Protein AF-A0A7C3UUD1-F1 (afdb_monomer)

Foldseek 3Di:
DQDDFDWAFDCADPPPRHNAKDWDDWDDDPPPRRDDIWTWIAHPPPRDTDTGRDGDPVRVCVVVPPVRPVPDDPPVPDDPVPVCVVVVVD

Nearest PDB structures (foldseek):
  7nvs-assembly1_I  TM=5.279E-01  e=8.640E-01  Sus scrofa
  2lt4-assembly1_A  TM=5.748E-01  e=1.812E+00  Myxococcus xanthus DK 1622
  6gmh-assembly1_I  TM=4.595E-01  e=8.640E-01  Sus scrofa
  5oik-assembly1_I  TM=4.622E-01  e=1.601E+00  Bos taurus

Radius of gyration: 21.06 Å; Cα contacts (8 Å, |Δi|>4): 117; chains: 1; bounding box: 28×24×72 Å

Mean predicted aligned error: 10.27 Å

Structure (mmCIF, N/CA/C/O backbone):
data_AF-A0A7C3UUD1-F1
#
_entry.id   AF-A0A7C3UUD1-F1
#
loop_
_atom_site.group_PDB
_atom_site.id
_atom_site.type_symbol
_atom_site.label_atom_id
_atom_site.label_alt_id
_atom_site.label_comp_id
_atom_site.label_asym_id
_atom_site.label_entity_id
_atom_site.label_seq_id
_atom_site.pdbx_PDB_ins_code
_atom_site.Cartn_x
_atom_site.Cartn_y
_atom_site.Cartn_z
_atom_site.occupancy
_atom_site.B_iso_or_equiv
_atom_site.auth_seq_id
_atom_site.auth_comp_id
_atom_site.auth_asym_id
_atom_site.auth_atom_id
_atom_site.pdbx_PDB_model_num
ATOM 1 N N . MET A 1 1 ? 16.530 -15.464 -13.851 1.00 45.94 1 MET A N 1
ATOM 2 C CA . MET A 1 1 ? 17.106 -14.419 -12.978 1.00 45.94 1 MET A CA 1
ATOM 3 C C . MET A 1 1 ? 16.297 -14.408 -11.698 1.00 45.94 1 MET A C 1
ATOM 5 O O . MET A 1 1 ? 15.086 -14.263 -11.787 1.00 45.94 1 MET A O 1
ATOM 9 N N . ASN A 1 2 ? 16.926 -14.613 -10.540 1.00 54.88 2 ASN A N 1
ATOM 10 C CA . ASN A 1 2 ? 16.245 -14.475 -9.252 1.00 54.88 2 ASN A CA 1
ATOM 11 C C . ASN A 1 2 ? 16.160 -12.985 -8.926 1.00 54.88 2 ASN A C 1
ATOM 13 O O . ASN A 1 2 ? 17.103 -12.416 -8.384 1.00 54.88 2 ASN A O 1
ATOM 17 N N . ILE A 1 3 ? 15.061 -12.349 -9.321 1.00 65.94 3 ILE A N 1
ATOM 18 C CA . ILE A 1 3 ? 14.794 -10.963 -8.945 1.00 65.94 3 ILE A CA 1
ATOM 19 C C . ILE A 1 3 ? 14.320 -10.979 -7.490 1.00 65.94 3 ILE A C 1
ATOM 21 O O . ILE A 1 3 ? 13.434 -11.748 -7.121 1.00 65.94 3 ILE A O 1
ATOM 25 N N . GLN A 1 4 ? 14.970 -10.195 -6.639 1.00 75.38 4 GLN A N 1
ATOM 26 C CA . GLN A 1 4 ? 14.542 -9.951 -5.265 1.00 75.38 4 GLN A CA 1
ATOM 27 C C . GLN A 1 4 ? 14.134 -8.486 -5.177 1.00 75.38 4 GLN A C 1
ATOM 29 O O . GLN A 1 4 ? 14.912 -7.604 -5.541 1.00 75.38 4 GLN A O 1
ATOM 34 N N . ILE A 1 5 ? 12.905 -8.241 -4.734 1.00 86.88 5 ILE A N 1
ATOM 35 C CA . ILE A 1 5 ? 12.348 -6.899 -4.601 1.00 86.88 5 ILE A CA 1
ATOM 36 C C . ILE A 1 5 ? 12.660 -6.372 -3.209 1.00 86.88 5 ILE A C 1
ATOM 38 O O . ILE A 1 5 ? 12.310 -6.994 -2.209 1.00 86.88 5 ILE A O 1
ATOM 42 N N . GLU A 1 6 ? 13.301 -5.209 -3.147 1.00 92.12 6 GLU A N 1
ATOM 43 C CA . GLU A 1 6 ? 13.471 -4.489 -1.889 1.00 92.12 6 GLU A CA 1
ATOM 44 C C . GLU A 1 6 ? 12.112 -3.937 -1.435 1.00 92.12 6 GLU A C 1
ATOM 46 O O . GLU A 1 6 ? 11.416 -3.256 -2.195 1.00 92.12 6 GLU A O 1
ATOM 51 N N . THR A 1 7 ? 11.736 -4.218 -0.188 1.00 93.19 7 THR A N 1
ATOM 52 C CA . THR A 1 7 ? 10.468 -3.770 0.396 1.00 93.19 7 THR A CA 1
ATOM 53 C C . THR A 1 7 ? 10.668 -3.028 1.712 1.00 93.19 7 THR A C 1
ATOM 55 O O . THR A 1 7 ? 11.605 -3.313 2.452 1.00 93.19 7 THR A O 1
ATOM 58 N N . GLU A 1 8 ? 9.742 -2.132 2.042 1.00 95.25 8 GLU A N 1
ATOM 59 C CA . GLU A 1 8 ? 9.682 -1.410 3.313 1.00 95.25 8 GLU A CA 1
ATOM 60 C C . GLU A 1 8 ? 8.363 -1.672 4.056 1.00 95.25 8 GLU A C 1
ATOM 62 O O . GLU A 1 8 ? 7.288 -1.752 3.458 1.00 95.25 8 GLU A O 1
ATOM 67 N N . GLU A 1 9 ? 8.451 -1.785 5.380 1.00 96.56 9 GLU A N 1
ATOM 68 C CA . GLU A 1 9 ? 7.303 -1.848 6.287 1.00 96.56 9 GLU A CA 1
ATOM 69 C C . GLU A 1 9 ? 6.849 -0.439 6.675 1.00 96.56 9 GLU A C 1
ATOM 71 O O . GLU A 1 9 ? 7.6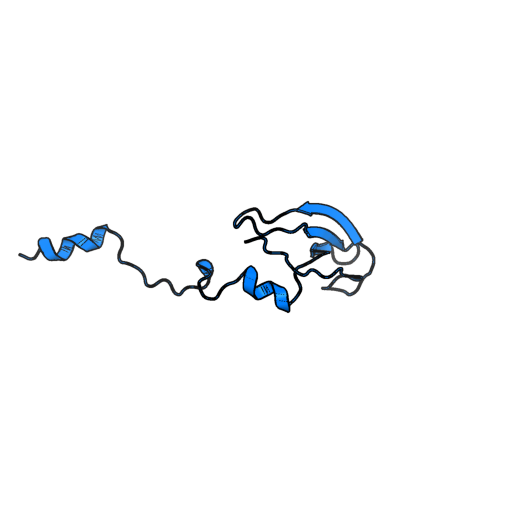57 0.430 7.010 1.00 96.56 9 GLU A O 1
ATOM 76 N N . LEU A 1 10 ? 5.537 -0.221 6.703 1.00 97.00 10 LEU A N 1
ATOM 77 C CA . LEU A 1 10 ? 4.935 1.030 7.140 1.00 97.00 10 LEU A CA 1
ATOM 78 C C . LEU A 1 10 ? 4.480 0.928 8.601 1.00 97.00 10 LEU A C 1
ATOM 80 O O . LEU A 1 10 ? 3.578 0.158 8.964 1.00 97.00 10 LEU A O 1
ATOM 84 N N . SER A 1 11 ? 5.087 1.766 9.443 1.00 96.88 11 SER A N 1
ATOM 85 C CA . SER A 1 11 ? 4.754 1.892 10.869 1.00 96.88 11 SER A CA 1
ATOM 86 C C . SER A 1 11 ? 3.458 2.671 11.128 1.00 96.88 11 SER A C 1
ATOM 88 O O . SER A 1 11 ? 2.900 2.576 12.219 1.00 96.88 11 SER A O 1
ATOM 90 N N . ALA A 1 12 ? 2.966 3.409 10.130 1.00 98.31 12 ALA A N 1
ATOM 91 C CA . ALA A 1 12 ? 1.744 4.203 10.180 1.00 98.31 12 ALA A CA 1
ATOM 92 C C . ALA A 1 12 ? 1.026 4.201 8.821 1.00 98.31 12 ALA A C 1
ATOM 94 O O . ALA A 1 12 ? 1.622 3.913 7.782 1.00 98.31 12 ALA A O 1
ATOM 95 N N . CYS A 1 13 ? -0.263 4.531 8.831 1.00 98.25 13 CYS A N 1
ATOM 96 C CA . CYS A 1 13 ? -1.077 4.711 7.643 1.00 98.25 13 CYS A CA 1
ATOM 97 C C . CYS A 1 13 ? -0.4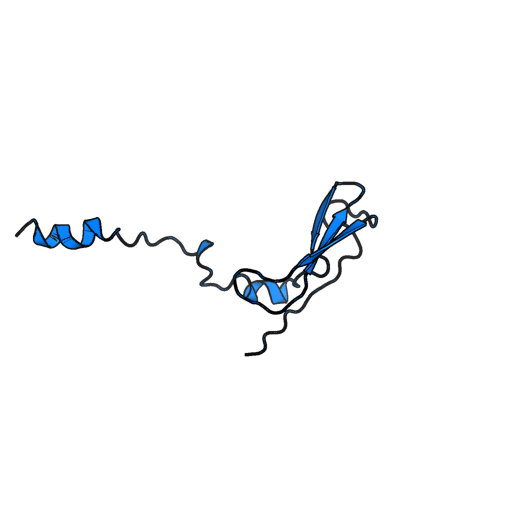81 5.830 6.772 1.00 98.25 13 CYS A C 1
ATOM 99 O O . CYS A 1 13 ? -0.316 6.949 7.265 1.00 98.25 13 CYS A O 1
ATOM 101 N N . PRO A 1 14 ? -0.214 5.581 5.479 1.00 97.69 14 PRO A N 1
ATOM 102 C CA . PRO A 1 14 ? 0.371 6.586 4.592 1.00 97.69 14 PRO A CA 1
ATOM 103 C C . PRO A 1 14 ? -0.603 7.716 4.224 1.00 97.69 14 PRO A C 1
ATOM 105 O O . PRO A 1 14 ? -0.184 8.693 3.615 1.00 97.69 14 PRO A O 1
ATOM 108 N N . VAL A 1 15 ? -1.890 7.579 4.567 1.00 98.25 15 VAL A N 1
ATOM 109 C CA . VAL A 1 15 ? -2.935 8.571 4.273 1.00 98.25 15 VAL A CA 1
ATOM 110 C C . VAL A 1 15 ? -3.158 9.511 5.459 1.00 98.25 15 VAL A C 1
ATOM 112 O O . VAL A 1 15 ? -3.095 10.723 5.288 1.00 98.25 15 VAL A O 1
ATOM 115 N N . CYS A 1 16 ? -3.401 8.976 6.663 1.00 98.50 16 CYS A N 1
ATOM 116 C CA . CYS A 1 16 ? -3.749 9.786 7.842 1.00 98.50 16 CYS A CA 1
ATOM 117 C C . CYS A 1 16 ? -2.714 9.767 8.981 1.00 98.50 16 CYS A C 1
ATOM 119 O O . CYS A 1 16 ? -2.878 10.490 9.959 1.00 98.50 16 CYS A O 1
ATOM 121 N N . GLY A 1 17 ? -1.672 8.931 8.907 1.00 98.50 17 GLY A N 1
ATOM 122 C CA . GLY A 1 17 ? -0.645 8.818 9.951 1.00 98.50 17 GLY A CA 1
ATOM 123 C C . GLY A 1 17 ? -1.021 7.967 11.174 1.00 98.50 17 GLY A C 1
ATOM 124 O O . GLY A 1 17 ? -0.187 7.797 12.065 1.00 98.50 17 GLY A O 1
ATOM 125 N N . SER A 1 18 ? -2.228 7.393 11.231 1.00 98.44 18 SER A N 1
ATOM 126 C CA . SER A 1 18 ? -2.623 6.483 12.316 1.00 98.44 18 SER A CA 1
ATOM 127 C C . SER A 1 18 ? -1.772 5.213 12.351 1.00 98.44 18 SER A C 1
ATOM 129 O O . SER A 1 18 ? -1.395 4.677 11.312 1.00 98.44 18 SER A O 1
ATOM 131 N N . ARG A 1 19 ? -1.497 4.692 13.549 1.00 98.25 19 ARG A N 1
ATOM 132 C CA 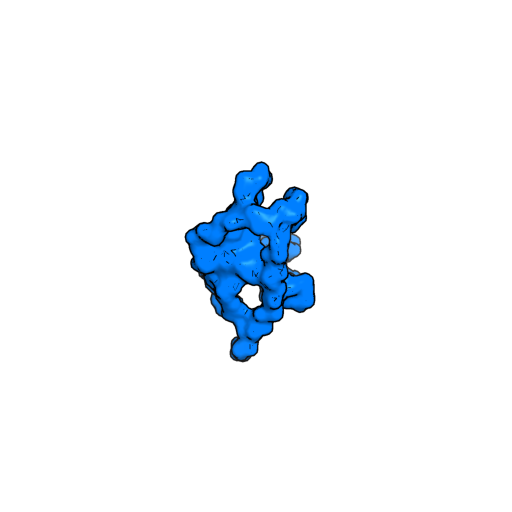. ARG A 1 19 ? -0.807 3.403 13.742 1.00 98.25 19 ARG A CA 1
ATOM 133 C C . ARG A 1 19 ? -1.776 2.232 13.905 1.00 98.25 19 ARG A C 1
ATOM 135 O O . ARG A 1 19 ? -1.353 1.078 13.865 1.00 98.25 19 ARG A O 1
ATOM 142 N N . GLU A 1 20 ? -3.067 2.523 14.048 1.00 98.38 20 GLU A N 1
ATOM 143 C CA . GLU A 1 20 ? -4.106 1.519 14.213 1.00 98.38 20 GLU A CA 1
ATOM 144 C C . GLU A 1 20 ? -4.462 0.894 12.865 1.00 98.38 20 GLU A C 1
ATOM 146 O O . GLU A 1 20 ? -5.044 1.526 11.976 1.00 98.38 20 GLU A O 1
ATOM 151 N N . LYS A 1 21 ? -4.106 -0.384 12.713 1.00 97.75 21 LYS A N 1
ATOM 152 C CA . LYS A 1 21 ? -4.343 -1.154 11.492 1.00 97.75 21 LYS A CA 1
ATOM 153 C C . LYS A 1 21 ? -4.901 -2.541 11.782 1.00 97.75 21 LYS A C 1
ATOM 155 O O . LYS A 1 21 ? -4.680 -3.122 12.845 1.00 97.75 21 LYS A O 1
ATOM 160 N N . LYS A 1 22 ? -5.644 -3.068 10.815 1.00 98.38 22 LYS A N 1
ATOM 161 C CA . LYS A 1 22 ? -6.110 -4.450 10.740 1.00 98.38 22 LYS A CA 1
ATOM 162 C C . LYS A 1 22 ? -5.416 -5.116 9.557 1.00 98.38 22 LYS A C 1
ATOM 164 O O . LYS A 1 22 ? -5.555 -4.654 8.428 1.00 98.38 22 LYS A O 1
ATOM 169 N N . PHE A 1 23 ? -4.701 -6.206 9.808 1.00 98.12 23 PHE A N 1
ATOM 170 C CA . PHE A 1 23 ? -4.216 -7.068 8.734 1.00 98.12 23 PHE A CA 1
ATOM 171 C C . PHE A 1 23 ? -5.402 -7.765 8.056 1.00 98.12 23 PHE A C 1
ATOM 173 O O . PHE A 1 23 ? -6.295 -8.272 8.742 1.00 98.12 23 PHE A O 1
ATOM 180 N N . LEU A 1 24 ? -5.425 -7.766 6.724 1.00 98.25 24 LEU A N 1
ATOM 181 C CA . LEU A 1 24 ? -6.459 -8.436 5.939 1.00 98.25 24 LEU A CA 1
ATOM 182 C C . LEU A 1 24 ? -5.959 -9.793 5.440 1.00 98.25 24 LEU A C 1
ATOM 184 O O . LEU A 1 24 ? -6.522 -10.819 5.810 1.00 98.25 24 LEU A O 1
ATOM 188 N N . PHE A 1 25 ? -4.923 -9.791 4.601 1.00 97.81 25 PHE A N 1
ATOM 189 C CA . PHE A 1 25 ? -4.299 -10.990 4.040 1.00 97.81 25 PHE A CA 1
ATOM 190 C C . PHE A 1 25 ? -2.979 -10.640 3.339 1.00 97.81 25 PHE A C 1
ATOM 192 O O . PHE A 1 25 ? -2.720 -9.478 3.018 1.00 97.81 25 PHE A O 1
ATOM 199 N N . THR A 1 26 ? -2.163 -11.656 3.065 1.00 96.56 26 THR A N 1
ATOM 200 C CA . THR A 1 26 ? -0.955 -11.543 2.236 1.00 96.56 26 THR A CA 1
ATOM 201 C C . THR A 1 26 ? -1.298 -11.806 0.772 1.00 96.56 26 THR A C 1
ATOM 203 O O . THR A 1 26 ? -2.138 -12.652 0.466 1.00 96.56 26 THR A O 1
ATOM 206 N N . ASN A 1 27 ? -0.651 -11.086 -0.140 1.00 92.69 27 ASN A N 1
ATOM 207 C CA . ASN A 1 27 ? -0.803 -11.251 -1.580 1.00 92.69 27 ASN A CA 1
ATOM 208 C C . ASN A 1 27 ? 0.565 -11.324 -2.274 1.00 92.69 27 ASN A C 1
ATOM 210 O O . ASN A 1 27 ? 1.573 -10.902 -1.717 1.00 92.69 27 ASN A O 1
ATOM 214 N N . THR A 1 28 ? 0.584 -11.813 -3.507 1.00 91.69 28 THR A N 1
ATOM 215 C CA . THR A 1 28 ? 1.764 -11.840 -4.382 1.00 91.69 28 THR A CA 1
ATOM 216 C C . THR A 1 28 ? 1.447 -11.132 -5.699 1.00 91.69 28 THR A C 1
ATOM 218 O O . THR A 1 28 ? 0.290 -10.782 -5.962 1.00 91.69 28 THR A O 1
ATOM 221 N N . ASP A 1 29 ? 2.459 -10.903 -6.537 1.00 87.62 29 ASP A N 1
ATOM 222 C CA . ASP A 1 29 ? 2.216 -10.470 -7.912 1.00 87.62 29 ASP A CA 1
ATOM 223 C C . ASP A 1 29 ? 1.488 -11.576 -8.694 1.00 87.62 29 ASP A C 1
ATOM 225 O O . ASP A 1 29 ? 1.958 -12.709 -8.805 1.00 87.62 29 ASP A O 1
ATOM 229 N N . ARG A 1 30 ? 0.314 -11.233 -9.227 1.00 85.56 30 ARG A N 1
ATOM 230 C CA . ARG A 1 30 ? -0.574 -12.154 -9.948 1.00 85.56 30 ARG A CA 1
ATOM 231 C C . ARG A 1 30 ? -0.398 -12.102 -11.460 1.00 85.56 30 ARG A C 1
ATOM 233 O O . ARG A 1 30 ? -0.949 -12.958 -12.144 1.00 85.56 30 ARG A O 1
ATOM 240 N N . MET A 1 31 ? 0.289 -11.084 -11.978 1.00 83.62 31 MET A N 1
ATOM 241 C CA . MET A 1 31 ? 0.345 -10.806 -13.412 1.00 83.62 31 MET A CA 1
ATOM 242 C C . MET A 1 31 ? 1.722 -11.104 -13.996 1.00 83.62 31 MET A C 1
ATOM 244 O O . MET A 1 31 ? 1.803 -11.802 -15.002 1.00 83.62 31 MET A O 1
ATOM 248 N N . HIS A 1 32 ? 2.792 -10.618 -13.364 1.00 79.81 32 HIS A N 1
ATOM 249 C CA . HIS A 1 32 ? 4.144 -10.710 -13.926 1.00 79.81 32 HIS A CA 1
ATOM 250 C C . HIS A 1 32 ? 5.030 -11.726 -13.193 1.00 79.81 32 HIS A C 1
ATOM 252 O O . HIS A 1 32 ? 6.139 -12.015 -13.638 1.00 79.81 32 HIS A O 1
ATOM 258 N N . GLY A 1 33 ? 4.535 -12.313 -12.097 1.00 83.69 33 GLY A N 1
ATOM 259 C CA . GLY A 1 33 ? 5.263 -13.310 -11.312 1.00 83.69 33 GLY A CA 1
ATOM 260 C C . GLY A 1 33 ? 6.492 -12.742 -10.600 1.00 83.69 33 GLY A C 1
ATOM 261 O O . GLY A 1 33 ? 7.424 -13.492 -10.303 1.00 83.69 33 GLY A O 1
ATOM 262 N N . ILE A 1 34 ? 6.517 -11.431 -10.339 1.00 84.69 34 ILE A N 1
ATOM 263 C CA . ILE A 1 34 ? 7.603 -10.784 -9.608 1.00 84.69 34 ILE A CA 1
ATOM 264 C C . ILE A 1 34 ? 7.645 -11.344 -8.173 1.00 84.69 34 ILE A C 1
ATOM 266 O O . ILE A 1 34 ? 6.628 -11.316 -7.471 1.00 84.69 34 ILE A O 1
ATOM 270 N N . PRO A 1 35 ? 8.803 -11.853 -7.705 1.00 84.38 35 PRO A N 1
ATOM 271 C CA . PRO A 1 35 ? 8.920 -12.406 -6.362 1.00 84.38 35 PRO A CA 1
ATOM 272 C C . PRO A 1 35 ? 8.683 -11.354 -5.274 1.00 84.38 35 PRO A C 1
ATOM 274 O O . PRO A 1 35 ? 9.288 -10.282 -5.285 1.00 84.38 35 PRO A O 1
ATOM 277 N N . GLY A 1 36 ? 7.841 -11.692 -4.301 1.00 84.31 36 GLY A N 1
ATOM 278 C CA . GLY A 1 36 ? 7.556 -10.855 -3.141 1.00 84.31 36 GLY A CA 1
ATOM 279 C C . GLY A 1 36 ? 6.212 -11.195 -2.506 1.00 84.31 36 GLY A C 1
ATOM 280 O O . GLY A 1 36 ? 5.297 -11.669 -3.180 1.00 84.31 36 GLY A O 1
ATOM 281 N N . GLU A 1 37 ? 6.105 -10.939 -1.205 1.00 90.00 37 GLU A N 1
ATOM 282 C CA . GLU A 1 37 ? 4.854 -11.009 -0.453 1.00 90.00 37 GLU A CA 1
ATOM 283 C C . GLU A 1 37 ? 4.469 -9.607 0.023 1.00 90.00 37 GLU A C 1
ATOM 285 O O . GLU A 1 37 ? 5.285 -8.879 0.589 1.00 90.00 37 GLU A O 1
ATOM 290 N N . PHE A 1 38 ? 3.213 -9.231 -0.201 1.00 92.00 38 PHE A N 1
ATOM 291 C CA . PHE A 1 38 ? 2.675 -7.914 0.119 1.00 92.00 38 PHE A CA 1
ATOM 292 C C . PHE A 1 38 ? 1.493 -8.066 1.068 1.00 92.00 38 PHE A C 1
ATOM 294 O O . PHE A 1 38 ? 0.448 -8.609 0.698 1.00 92.00 38 PHE A O 1
ATOM 301 N N . GLY A 1 39 ? 1.639 -7.580 2.298 1.00 96.00 39 GLY A N 1
ATOM 302 C CA . GLY A 1 39 ? 0.554 -7.588 3.273 1.00 96.00 39 GLY A CA 1
ATOM 303 C C . GLY A 1 39 ? -0.449 -6.473 2.989 1.00 96.00 39 GLY A C 1
ATOM 304 O O . GLY A 1 39 ? -0.086 -5.297 3.003 1.00 96.00 39 GLY A O 1
ATOM 305 N N . LEU A 1 40 ? -1.722 -6.810 2.778 1.00 97.56 40 LEU A N 1
ATOM 306 C CA . LEU A 1 40 ? -2.796 -5.820 2.767 1.00 97.56 40 LEU A CA 1
ATOM 307 C C . LEU A 1 40 ? -3.220 -5.505 4.200 1.00 97.56 40 LEU A C 1
ATOM 309 O O . LEU A 1 40 ? -3.650 -6.379 4.955 1.00 97.56 40 LEU A O 1
ATOM 313 N N . ASN A 1 41 ? -3.148 -4.227 4.550 1.00 98.25 41 ASN A N 1
ATOM 314 C CA . ASN A 1 41 ? -3.564 -3.698 5.838 1.00 98.25 41 ASN A CA 1
ATOM 315 C C . ASN A 1 41 ? -4.642 -2.637 5.624 1.00 98.25 41 ASN A C 1
ATOM 317 O O . ASN A 1 41 ? -4.558 -1.858 4.680 1.00 98.25 41 ASN A O 1
ATOM 321 N N . GLN A 1 42 ? -5.627 -2.583 6.514 1.00 98.62 42 GLN A N 1
ATOM 322 C CA . GLN A 1 42 ? -6.651 -1.544 6.548 1.00 98.62 42 GLN A CA 1
ATOM 323 C C . GLN A 1 42 ? -6.445 -0.663 7.780 1.00 98.62 42 GLN A C 1
ATOM 325 O O . GLN A 1 42 ? -6.365 -1.174 8.898 1.00 98.62 42 GLN A O 1
ATOM 330 N N . CYS A 1 43 ? -6.363 0.653 7.595 1.00 98.75 43 CYS A N 1
ATOM 331 C CA . CYS A 1 43 ? -6.352 1.599 8.709 1.00 98.75 43 CYS A CA 1
ATOM 332 C C . CYS A 1 43 ? -7.704 1.573 9.435 1.00 98.75 43 CYS A C 1
ATOM 334 O O . CYS A 1 43 ? -8.743 1.596 8.782 1.00 98.75 43 CYS A O 1
ATOM 336 N N . LYS A 1 44 ? -7.704 1.551 10.772 1.00 98.56 44 LYS A N 1
ATOM 337 C CA . LYS A 1 44 ? -8.953 1.586 11.553 1.00 98.56 44 LYS A CA 1
ATOM 338 C C . LYS A 1 44 ? -9.591 2.978 11.627 1.00 98.56 44 LYS A C 1
ATOM 340 O O . LYS A 1 44 ? -10.780 3.059 11.901 1.00 98.56 44 LYS A O 1
ATOM 345 N N . ASP A 1 45 ? -8.824 4.036 11.355 1.00 98.56 45 ASP A N 1
ATOM 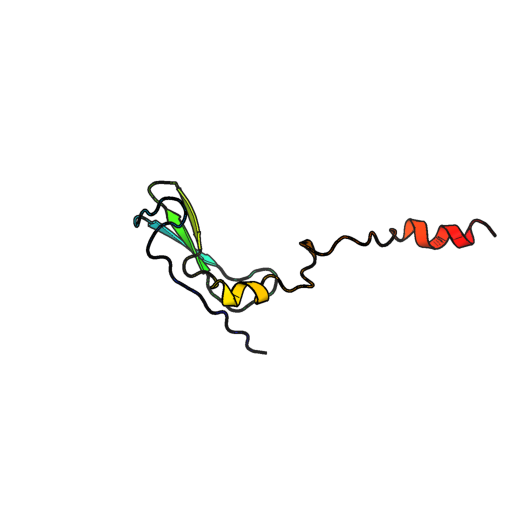346 C CA . ASP A 1 45 ? -9.288 5.418 11.538 1.00 98.56 45 ASP A CA 1
ATOM 347 C C . ASP A 1 45 ? -9.799 6.051 10.239 1.00 98.56 45 ASP A C 1
ATOM 349 O O . ASP A 1 45 ? -10.817 6.733 10.244 1.00 98.56 45 ASP A O 1
ATOM 353 N N . CYS A 1 46 ? -9.093 5.845 9.119 1.00 98.50 46 CYS A N 1
ATOM 354 C CA . CYS A 1 46 ? -9.478 6.400 7.811 1.00 98.50 46 CYS A CA 1
ATOM 355 C C . CYS A 1 46 ? -9.907 5.343 6.787 1.00 98.50 46 CYS A C 1
ATOM 357 O O . CYS A 1 46 ? -10.126 5.675 5.626 1.00 98.50 46 CYS A O 1
ATOM 359 N N . GLU A 1 47 ? -9.957 4.070 7.190 1.00 98.44 47 GLU A N 1
ATOM 360 C CA . GLU A 1 47 ? -10.375 2.920 6.371 1.00 98.44 47 GLU A CA 1
ATOM 361 C C . GLU A 1 47 ? -9.535 2.635 5.113 1.00 98.44 47 GLU A C 1
ATOM 363 O O . GLU A 1 47 ? -9.777 1.636 4.431 1.00 98.44 47 GLU A O 1
ATOM 368 N N . ALA A 1 48 ? -8.506 3.441 4.829 1.00 98.50 48 ALA A N 1
ATOM 369 C CA . ALA A 1 48 ? -7.595 3.227 3.713 1.00 98.50 48 ALA A CA 1
ATOM 370 C C . ALA A 1 48 ? -6.933 1.845 3.786 1.00 98.50 48 ALA A C 1
ATOM 372 O O . ALA A 1 48 ? -6.391 1.447 4.824 1.00 98.50 48 ALA A O 1
ATOM 373 N N . VAL A 1 49 ? -6.935 1.145 2.652 1.00 98.25 49 VAL A N 1
ATOM 374 C CA . VAL A 1 49 ? -6.235 -0.127 2.461 1.00 98.25 49 VAL A CA 1
ATOM 375 C C . VAL A 1 49 ? -4.903 0.137 1.767 1.00 98.25 49 VAL A C 1
ATOM 377 O O . VAL A 1 49 ? -4.848 0.858 0.773 1.00 98.25 49 VAL A O 1
ATOM 380 N N . TYR A 1 50 ? -3.822 -0.430 2.291 1.00 97.88 50 TYR A N 1
ATOM 381 C CA . TYR A 1 50 ? -2.468 -0.198 1.795 1.00 97.88 50 TYR A CA 1
ATOM 382 C C . TYR A 1 50 ? -1.575 -1.427 1.978 1.00 97.88 50 TYR A C 1
ATOM 384 O O . TYR A 1 50 ? -1.852 -2.307 2.797 1.00 97.88 50 TYR A O 1
ATOM 392 N N . LEU A 1 51 ? -0.487 -1.471 1.206 1.00 96.75 51 LEU A N 1
ATOM 393 C CA . LEU A 1 51 ? 0.518 -2.527 1.287 1.00 96.75 51 LEU A CA 1
ATOM 394 C C . LEU A 1 51 ? 1.540 -2.232 2.394 1.00 96.75 51 LEU A C 1
ATOM 396 O O . LEU A 1 51 ? 2.055 -1.118 2.490 1.00 96.75 51 LEU A O 1
ATOM 400 N N . SER A 1 52 ? 1.826 -3.237 3.217 1.00 96.00 52 SER A N 1
ATOM 401 C CA . SER A 1 52 ? 2.926 -3.279 4.183 1.00 96.00 52 SER A CA 1
ATOM 402 C C . SER A 1 52 ? 3.271 -4.754 4.450 1.00 96.00 52 SER A C 1
ATOM 404 O O . SER A 1 52 ? 2.406 -5.461 4.981 1.00 96.00 52 SER A O 1
ATOM 406 N N . PRO A 1 53 ? 4.469 -5.228 4.063 1.00 94.25 53 PRO A N 1
ATOM 407 C CA . PRO A 1 53 ? 5.517 -4.472 3.373 1.00 94.25 53 PRO A CA 1
ATOM 408 C C . PRO A 1 53 ? 5.121 -4.092 1.928 1.00 94.25 53 PRO A C 1
ATOM 410 O O . PRO A 1 53 ? 4.302 -4.764 1.297 1.00 94.25 53 PRO A O 1
ATOM 413 N N . ARG A 1 54 ? 5.672 -2.985 1.407 1.00 93.38 54 ARG A N 1
ATOM 414 C CA . ARG A 1 54 ? 5.489 -2.502 0.018 1.00 93.38 54 ARG A CA 1
ATOM 415 C C . ARG A 1 54 ? 6.836 -2.373 -0.702 1.00 93.38 54 ARG A C 1
ATOM 417 O O . ARG A 1 54 ? 7.83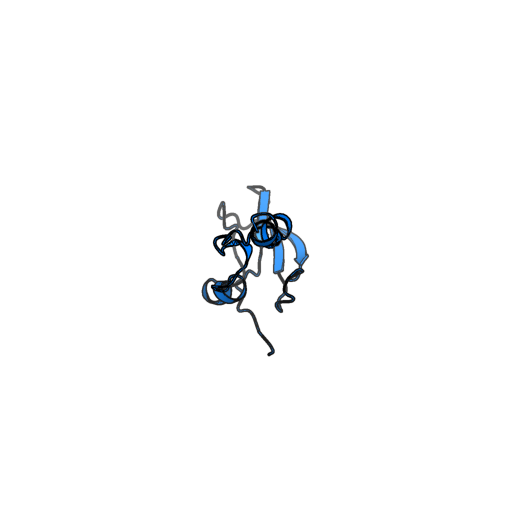3 -2.178 -0.010 1.00 93.38 54 ARG A O 1
ATOM 424 N N . PRO A 1 55 ? 6.904 -2.417 -2.046 1.00 92.56 55 PRO A N 1
ATOM 425 C CA . PRO A 1 55 ? 8.144 -2.121 -2.766 1.00 92.56 55 PRO A CA 1
ATOM 426 C C . PRO A 1 55 ? 8.710 -0.747 -2.383 1.00 92.56 55 PRO A C 1
ATOM 428 O O . PRO A 1 55 ? 7.953 0.223 -2.274 1.00 92.56 55 PRO A O 1
ATOM 431 N N . THR A 1 56 ? 10.029 -0.649 -2.194 1.00 93.62 56 THR A N 1
ATOM 43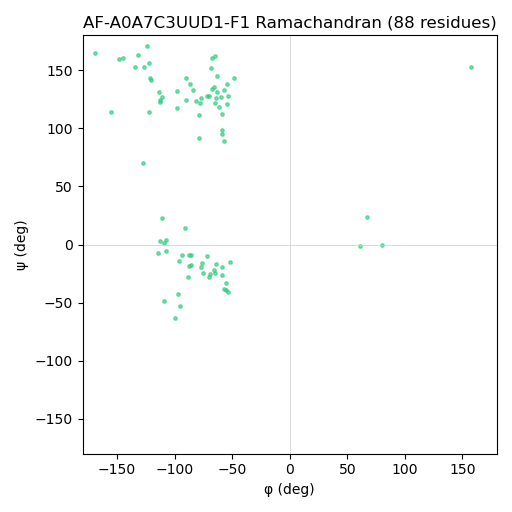2 C CA . THR A 1 56 ? 10.688 0.653 -2.011 1.00 93.62 56 THR A CA 1
ATOM 433 C C . THR A 1 56 ? 10.615 1.469 -3.298 1.00 93.62 56 THR A C 1
ATOM 435 O O . THR A 1 56 ? 10.468 0.925 -4.395 1.00 93.62 56 THR A O 1
ATOM 438 N N . LEU A 1 57 ? 10.802 2.788 -3.199 1.00 92.19 57 LEU A N 1
ATOM 439 C CA . LEU A 1 57 ? 10.893 3.650 -4.386 1.00 92.19 57 LEU A CA 1
ATOM 440 C C . LEU A 1 57 ? 11.980 3.189 -5.371 1.00 92.19 57 LEU A C 1
ATOM 442 O O . LEU A 1 57 ? 11.800 3.309 -6.577 1.00 92.19 57 LEU A O 1
ATOM 446 N N . LYS A 1 58 ? 13.087 2.624 -4.869 1.00 92.56 58 LYS A N 1
ATOM 447 C CA . LYS A 1 58 ? 14.172 2.078 -5.700 1.00 92.56 58 LYS A CA 1
ATOM 448 C C . LYS A 1 58 ? 13.768 0.802 -6.437 1.00 92.56 58 LYS A C 1
ATOM 450 O O . LYS A 1 58 ? 14.317 0.520 -7.497 1.00 92.56 58 LYS A O 1
ATOM 455 N N . ALA A 1 59 ? 12.833 0.035 -5.881 1.00 90.75 59 ALA A N 1
ATOM 456 C CA . ALA A 1 59 ? 12.344 -1.198 -6.478 1.00 90.75 59 ALA A CA 1
ATOM 457 C C . ALA A 1 59 ? 11.181 -0.979 -7.462 1.00 90.75 59 ALA A C 1
ATOM 459 O O . ALA A 1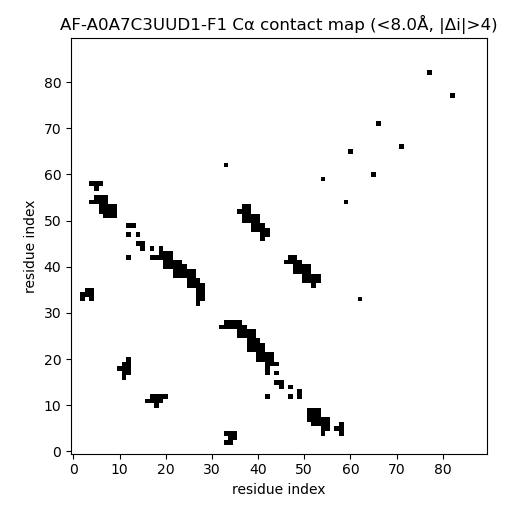 59 ? 10.933 -1.845 -8.298 1.00 90.75 59 ALA A O 1
ATOM 460 N N . LEU A 1 60 ? 10.491 0.170 -7.412 1.00 88.25 60 LEU A N 1
ATOM 461 C CA . LEU A 1 60 ? 9.356 0.475 -8.297 1.00 88.25 60 LEU A CA 1
ATOM 462 C C . LEU A 1 60 ? 9.646 0.338 -9.805 1.00 88.25 60 LEU A C 1
ATOM 464 O O . LEU A 1 60 ? 8.785 -0.223 -10.482 1.00 88.25 60 LEU A O 1
ATOM 468 N N . PRO A 1 61 ? 10.812 0.751 -10.351 1.00 88.19 61 PRO A N 1
ATOM 469 C CA . PRO A 1 61 ? 11.097 0.593 -11.782 1.00 88.19 61 PRO A CA 1
ATOM 470 C C . PRO A 1 61 ? 11.055 -0.859 -12.278 1.00 88.19 61 PRO A C 1
ATOM 472 O O . PRO A 1 61 ? 10.896 -1.101 -13.465 1.00 88.19 61 PRO A O 1
ATOM 475 N N . GLN A 1 62 ? 11.169 -1.845 -11.381 1.00 85.81 62 GLN A N 1
ATOM 476 C CA . GLN A 1 62 ? 11.066 -3.262 -11.742 1.00 85.81 62 GLN A CA 1
ATOM 477 C C . GLN A 1 62 ? 9.616 -3.702 -12.001 1.00 85.81 62 GLN A C 1
ATOM 479 O O . GLN A 1 62 ? 9.393 -4.667 -12.724 1.00 85.81 62 GLN A O 1
ATOM 484 N N . TYR A 1 63 ? 8.638 -2.999 -11.419 1.00 83.38 63 TYR A N 1
ATOM 485 C CA . TYR A 1 63 ? 7.205 -3.211 -11.663 1.00 83.38 63 TYR A CA 1
ATOM 486 C C . TYR A 1 63 ? 6.681 -2.399 -12.845 1.00 83.38 63 TYR A C 1
ATOM 488 O O . TYR A 1 63 ? 5.704 -2.794 -13.475 1.00 83.38 63 TYR A O 1
ATOM 496 N N . TYR A 1 64 ? 7.320 -1.264 -13.119 1.00 86.19 64 TYR A N 1
ATOM 497 C CA . TYR A 1 64 ? 6.946 -0.326 -14.171 1.00 86.19 64 TYR A CA 1
ATOM 498 C C . TYR A 1 64 ? 8.172 -0.044 -15.043 1.00 86.19 64 TYR A C 1
ATOM 500 O O . TYR A 1 64 ? 8.749 1.041 -14.937 1.00 86.19 64 TYR A O 1
ATOM 508 N N . PRO A 1 65 ? 8.627 -1.025 -15.842 1.00 83.75 65 PRO A N 1
ATOM 509 C CA . PRO A 1 65 ? 9.724 -0.792 -16.770 1.00 83.75 65 PRO A CA 1
ATOM 510 C C . PRO A 1 65 ? 9.318 0.233 -17.842 1.00 83.75 65 PRO A C 1
ATOM 512 O O . PRO A 1 65 ? 8.132 0.486 -18.058 1.00 83.75 65 PRO A O 1
ATOM 515 N N . ASP A 1 66 ? 10.294 0.816 -18.540 1.00 83.94 66 ASP A N 1
ATOM 516 C CA . ASP A 1 66 ? 10.035 1.822 -19.586 1.00 83.94 66 ASP A CA 1
ATOM 517 C C . ASP A 1 66 ? 9.137 1.282 -20.719 1.00 83.94 66 ASP A C 1
ATOM 519 O O . ASP A 1 66 ? 8.407 2.029 -21.374 1.00 83.94 66 ASP A O 1
ATOM 523 N N . ASP A 1 67 ? 9.157 -0.036 -20.937 1.00 82.19 67 ASP A N 1
ATOM 524 C CA . ASP A 1 67 ? 8.317 -0.746 -21.898 1.00 82.19 67 ASP A CA 1
ATOM 525 C C . ASP A 1 67 ? 6.981 -1.246 -21.318 1.00 82.19 67 ASP A C 1
ATOM 527 O O . ASP A 1 67 ? 6.289 -2.041 -21.956 1.00 82.19 67 ASP A O 1
ATOM 531 N N . TYR A 1 68 ? 6.577 -0.768 -20.134 1.00 82.94 68 TYR A N 1
ATOM 532 C CA . TYR A 1 68 ? 5.336 -1.179 -19.478 1.00 82.94 68 TYR A CA 1
ATOM 533 C C . TYR A 1 68 ? 4.111 -0.8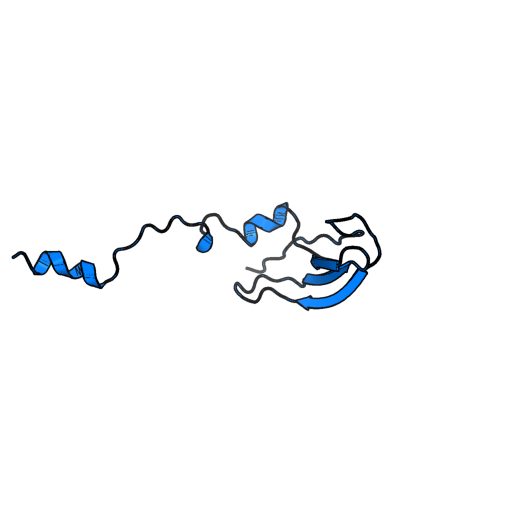85 -20.368 1.00 82.94 68 TYR A C 1
ATOM 535 O O . TYR A 1 68 ? 3.763 0.286 -20.568 1.00 82.94 68 TYR A O 1
ATOM 543 N N . PRO A 1 69 ? 3.407 -1.921 -20.878 1.00 78.62 69 PRO A N 1
ATOM 544 C CA . PRO A 1 69 ? 2.430 -1.761 -21.957 1.00 78.62 69 PRO A CA 1
ATOM 545 C C . PRO A 1 69 ? 1.316 -0.735 -21.698 1.00 78.62 69 PRO A C 1
ATOM 547 O O . PRO A 1 69 ? 0.993 0.019 -22.612 1.00 78.62 69 PRO A O 1
ATOM 550 N N . PRO A 1 70 ? 0.744 -0.621 -20.480 1.00 80.19 70 PRO A N 1
ATOM 551 C CA . PRO A 1 70 ? -0.278 0.390 -20.188 1.00 80.19 70 PRO A CA 1
ATOM 552 C C . PRO A 1 70 ? 0.184 1.855 -20.283 1.00 80.19 70 PRO A C 1
ATOM 554 O O . PRO A 1 70 ? -0.664 2.747 -20.316 1.00 80.19 70 PRO A O 1
ATOM 557 N N . HIS A 1 71 ? 1.494 2.121 -20.280 1.00 76.50 71 HIS A N 1
ATOM 558 C CA . HIS A 1 71 ? 2.073 3.464 -20.420 1.00 76.50 71 HIS A CA 1
ATOM 559 C C . HIS A 1 71 ? 2.773 3.680 -21.764 1.00 76.50 71 HIS A C 1
ATOM 561 O O . HIS A 1 71 ? 3.283 4.770 -22.016 1.00 76.50 71 HIS A O 1
ATOM 567 N N . GLN A 1 72 ? 2.769 2.677 -22.641 1.00 74.06 72 GLN A N 1
ATOM 568 C CA . GLN A 1 72 ? 3.171 2.862 -24.025 1.00 74.06 72 GLN A CA 1
ATOM 569 C C . GLN A 1 72 ? 2.065 3.659 -24.723 1.00 74.06 72 GLN A C 1
ATOM 571 O O . GLN A 1 72 ? 0.884 3.304 -24.646 1.00 74.06 72 GLN A O 1
ATOM 576 N N . GLU A 1 73 ? 2.424 4.754 -25.396 1.00 66.19 73 GLU A N 1
ATOM 577 C CA . GLU A 1 73 ? 1.505 5.367 -26.347 1.00 66.19 73 GLU A CA 1
ATOM 578 C C . GLU A 1 73 ? 1.096 4.270 -27.326 1.00 66.19 73 GLU A C 1
ATOM 580 O O . GLU A 1 73 ? 1.950 3.652 -27.963 1.00 66.19 73 GLU A O 1
ATOM 585 N N . ASN A 1 74 ? -0.206 3.989 -27.411 1.00 56.28 74 ASN A N 1
ATOM 586 C CA . ASN A 1 74 ? -0.725 3.159 -28.481 1.00 56.28 74 ASN A CA 1
ATOM 587 C C . ASN A 1 74 ? -0.345 3.866 -29.783 1.00 56.28 74 ASN A C 1
ATOM 589 O O . ASN A 1 74 ? -1.075 4.736 -30.262 1.00 56.28 74 ASN A O 1
ATOM 593 N N . ILE A 1 75 ? 0.771 3.469 -30.392 1.00 58.22 75 ILE A N 1
ATOM 594 C CA . ILE A 1 75 ? 0.841 3.463 -31.839 1.00 58.22 75 ILE A CA 1
ATOM 595 C C . ILE A 1 75 ? -0.302 2.527 -32.194 1.00 58.22 75 ILE A C 1
ATOM 597 O O . ILE A 1 75 ? -0.215 1.318 -31.992 1.00 58.22 75 ILE A O 1
ATOM 601 N N . LEU A 1 76 ? -1.445 3.117 -32.543 1.00 57.31 76 LEU A N 1
ATOM 602 C CA . LEU A 1 76 ? -2.599 2.409 -33.055 1.00 57.31 76 LEU A CA 1
ATOM 603 C C . LEU A 1 76 ? -2.103 1.666 -34.291 1.00 57.31 76 LEU A C 1
ATOM 605 O O . LEU A 1 76 ? -2.123 2.208 -35.394 1.00 57.31 76 LEU A O 1
ATOM 609 N N . GLU A 1 77 ? -1.608 0.449 -34.102 1.00 59.19 77 GLU A N 1
ATOM 610 C CA . GLU A 1 77 ? -1.358 -0.452 -35.204 1.00 59.19 77 GLU A CA 1
ATOM 611 C C . GLU A 1 77 ? -2.728 -0.670 -35.840 1.00 59.19 77 GLU A C 1
ATOM 613 O O . GLU A 1 77 ? -3.667 -1.096 -35.150 1.00 59.19 77 GLU A O 1
ATOM 618 N N . PRO A 1 78 ? -2.911 -0.282 -37.113 1.00 51.53 78 PRO A N 1
ATOM 619 C CA . PRO A 1 78 ? -4.208 -0.379 -37.743 1.00 51.53 78 PRO A CA 1
ATOM 620 C C . PRO A 1 78 ? -4.712 -1.813 -37.597 1.00 51.53 78 PRO A C 1
ATOM 622 O O . PRO A 1 78 ? -4.010 -2.772 -37.927 1.00 51.53 78 PRO A O 1
ATOM 625 N N . SER A 1 79 ? -5.937 -1.953 -37.081 1.00 58.22 79 SER A N 1
ATOM 626 C CA . SER A 1 79 ? -6.602 -3.250 -36.973 1.00 58.22 79 SER A CA 1
ATOM 627 C C . SER A 1 79 ? -6.493 -3.990 -38.309 1.00 58.22 79 SER A C 1
ATOM 629 O O . SER A 1 79 ? -6.556 -3.371 -39.375 1.00 58.22 79 SER A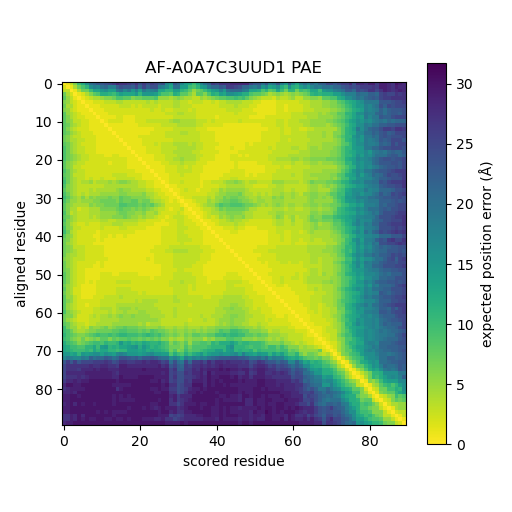 O 1
ATOM 631 N N . GLY A 1 80 ? -6.324 -5.319 -38.271 1.00 53.66 80 GLY A N 1
ATOM 632 C CA . GLY A 1 80 ? -6.074 -6.152 -39.460 1.00 53.66 80 GLY A CA 1
ATOM 633 C C . GLY A 1 80 ? -7.074 -5.964 -40.613 1.00 53.66 80 GLY A C 1
ATOM 634 O O . GLY A 1 80 ? -6.772 -6.320 -41.747 1.00 53.66 80 GLY A O 1
ATOM 635 N N . PHE A 1 81 ? -8.218 -5.330 -40.342 1.00 58.72 81 PHE A N 1
ATOM 636 C CA . PHE A 1 81 ? -9.192 -4.844 -41.314 1.00 58.72 81 PHE A CA 1
ATOM 637 C C . PHE A 1 81 ? -8.616 -3.850 -42.345 1.00 58.72 81 PHE A C 1
ATOM 639 O O . PHE A 1 81 ? -8.957 -3.917 -43.522 1.00 58.72 81 PHE A O 1
ATOM 646 N N . LEU A 1 82 ? -7.708 -2.952 -41.944 1.00 53.44 82 LEU A N 1
ATOM 647 C CA . LEU A 1 82 ? -7.122 -1.928 -42.825 1.00 53.44 82 LEU A CA 1
ATOM 648 C C . LEU A 1 82 ? -5.875 -2.411 -43.583 1.00 53.44 82 LEU A C 1
ATOM 650 O O . LEU A 1 82 ? -5.412 -1.730 -44.500 1.00 53.44 82 LEU A O 1
ATOM 654 N N . ARG A 1 83 ? -5.340 -3.594 -43.247 1.00 55.50 83 ARG A N 1
ATOM 655 C CA . ARG A 1 83 ? -4.121 -4.141 -43.869 1.00 55.50 83 ARG A CA 1
ATOM 656 C C . ARG A 1 83 ? -4.308 -4.448 -45.364 1.00 55.50 83 ARG A C 1
ATOM 658 O O . ARG A 1 83 ? -3.341 -4.366 -46.115 1.00 55.50 83 ARG A O 1
ATOM 665 N N . ASN A 1 84 ? -5.551 -4.687 -45.799 1.00 54.34 84 ASN A N 1
ATOM 666 C CA . ASN A 1 84 ? -5.885 -5.123 -47.162 1.00 54.34 84 ASN A CA 1
ATOM 667 C C . ASN A 1 84 ? -6.561 -4.054 -48.047 1.00 54.34 84 ASN A C 1
ATOM 669 O O . ASN A 1 84 ? -6.888 -4.338 -49.195 1.00 54.34 84 ASN A O 1
ATOM 673 N N . ILE A 1 85 ? -6.738 -2.805 -47.592 1.00 59.06 85 ILE A N 1
ATOM 674 C CA . ILE A 1 85 ? -7.349 -1.758 -48.446 1.00 59.06 85 ILE A CA 1
ATOM 675 C C . ILE A 1 85 ? -6.420 -1.350 -49.605 1.00 59.06 85 ILE A C 1
ATOM 677 O O . ILE A 1 85 ? -6.893 -0.949 -50.666 1.00 59.06 85 ILE A O 1
ATOM 681 N N . LYS A 1 86 ? -5.098 -1.522 -49.455 1.00 52.91 86 LYS A N 1
ATOM 682 C CA . LYS A 1 86 ? -4.134 -1.280 -50.545 1.00 52.91 86 LYS A CA 1
ATOM 683 C C . LYS A 1 86 ? -4.278 -2.256 -51.721 1.00 52.91 86 LYS A C 1
ATOM 685 O O . LYS A 1 86 ? -3.858 -1.910 -52.819 1.00 52.91 86 LYS A O 1
ATOM 690 N N . GLU A 1 87 ? -4.866 -3.434 -51.515 1.00 56.06 87 GLU A N 1
ATOM 691 C CA . GLU A 1 87 ? -5.154 -4.390 -52.596 1.00 56.06 87 GLU A CA 1
ATOM 692 C C . GLU A 1 87 ? -6.497 -4.111 -53.286 1.00 56.06 87 GLU A C 1
ATOM 694 O O . GLU A 1 87 ? -6.699 -4.550 -54.412 1.00 56.06 87 GLU A O 1
ATOM 699 N N . LEU A 1 88 ? -7.390 -3.338 -52.653 1.00 51.97 88 LEU A N 1
ATOM 700 C CA . LEU A 1 88 ? -8.732 -3.039 -53.166 1.00 51.97 88 LEU A CA 1
ATOM 701 C C . LEU A 1 88 ? -8.786 -1.841 -54.137 1.00 51.97 88 LEU A C 1
ATOM 703 O O . LEU A 1 88 ? -9.831 -1.575 -54.722 1.00 51.97 88 LEU A O 1
ATOM 707 N N . LEU A 1 89 ? -7.685 -1.095 -54.274 1.00 55.00 89 LEU A N 1
ATOM 708 C CA . LEU A 1 89 ? -7.549 0.070 -55.163 1.00 55.00 89 LEU A CA 1
ATOM 709 C C . LEU A 1 89 ? -6.601 -0.198 -56.349 1.00 55.00 89 LEU A C 1
ATOM 711 O O . LEU A 1 89 ? -6.030 0.741 -56.907 1.00 55.00 89 LEU A O 1
ATOM 715 N N . ARG A 1 90 ? -6.412 -1.471 -56.714 1.00 47.00 90 ARG A N 1
ATOM 716 C CA . ARG A 1 90 ? -5.709 -1.896 -57.930 1.00 47.00 90 ARG A CA 1
ATOM 717 C C . ARG A 1 90 ? -6.680 -2.428 -58.970 1.00 47.00 90 ARG A C 1
ATOM 719 O O . ARG A 1 90 ? -7.638 -3.119 -58.567 1.00 47.00 90 ARG A O 1
#

Solvent-accessible surface area (backbone atoms only — not comparable to full-atom values): 5784 Å² total; per-residue (Å²): 130,91,65,78,65,52,62,43,76,64,82,40,39,94,87,82,60,47,67,55,65,43,80,75,51,75,45,61,54,87,83,82,65,56,57,62,72,32,25,36,31,29,29,72,83,78,62,52,72,46,64,39,36,28,72,31,84,87,37,43,53,79,81,54,43,96,79,34,69,94,77,48,80,77,74,74,70,73,57,78,82,62,74,54,55,78,67,73,77,109

pLDDT: mean 83.45, std 16.6, range [45.94, 98.75]

Secondary structure (DSSP, 8-state):
------EE--SS-TTT----EEEEEEE--SSS-----EEEEEETTT--EEESSEE-TTTGGGTS-TT-GGGS----PPPTTSTTGGGTT-

Sequence (90 aa):
MNIQIETEELSACPVCGSREKKFLFTNTDRMHGIPGEFGLNQCKDCEAVYLSPRPTLKALPQYYPDDYPPHQENILEPSGFLRNIKELLR